Protein AF-A0AAP0N8V0-F1 (afdb_monomer_lite)

Structure (mmCIF, N/CA/C/O backbone):
data_AF-A0AAP0N8V0-F1
#
_entry.id   AF-A0AAP0N8V0-F1
#
loop_
_atom_site.group_PDB
_atom_site.id
_atom_site.type_symbol
_atom_site.label_atom_id
_atom_site.label_alt_id
_atom_site.label_comp_id
_atom_site.label_asym_id
_atom_site.label_entity_id
_atom_site.label_seq_id
_atom_site.pdbx_PDB_ins_code
_atom_site.Cartn_x
_atom_site.Cartn_y
_atom_site.Cartn_z
_atom_site.occupancy
_atom_site.B_iso_or_equiv
_atom_site.auth_seq_id
_atom_site.auth_comp_id
_atom_site.auth_asym_id
_atom_site.auth_atom_id
_atom_site.pdbx_PDB_model_num
ATOM 1 N N . MET A 1 1 ? 41.549 72.858 29.048 1.00 42.22 1 MET A N 1
ATOM 2 C CA . MET A 1 1 ? 41.236 72.461 30.439 1.00 42.22 1 MET A CA 1
ATOM 3 C C . MET A 1 1 ? 40.088 73.325 30.936 1.00 42.22 1 MET A C 1
ATOM 5 O O . MET A 1 1 ? 40.314 74.489 31.215 1.00 42.22 1 MET A O 1
ATOM 9 N N . GLN A 1 2 ? 38.872 72.787 31.022 1.00 44.78 2 GLN A N 1
ATOM 10 C CA . GLN A 1 2 ? 37.766 73.457 31.711 1.00 44.78 2 GLN A CA 1
ATOM 11 C C . GLN A 1 2 ? 36.895 72.374 32.350 1.00 44.78 2 GLN A C 1
ATOM 13 O O . GLN A 1 2 ? 36.105 71.704 31.693 1.00 44.78 2 GLN A O 1
ATOM 18 N N . ARG A 1 3 ? 37.163 72.117 33.636 1.00 47.84 3 ARG A N 1
ATOM 19 C CA . ARG A 1 3 ? 36.394 71.198 34.481 1.00 47.84 3 ARG A CA 1
ATOM 20 C C . ARG A 1 3 ? 35.079 71.882 34.827 1.00 47.84 3 ARG A C 1
ATOM 22 O O . ARG A 1 3 ? 35.071 72.792 35.650 1.00 47.84 3 ARG A O 1
ATOM 29 N N . VAL A 1 4 ? 33.986 71.418 34.239 1.00 41.69 4 VAL A N 1
ATOM 30 C CA . VAL A 1 4 ? 32.640 71.789 34.676 1.00 41.69 4 VAL A CA 1
ATOM 31 C C . VAL A 1 4 ? 32.176 70.704 35.643 1.00 41.69 4 VAL A C 1
ATOM 33 O O . VAL A 1 4 ? 31.869 69.583 35.246 1.00 41.69 4 VAL A O 1
ATOM 36 N N . ARG A 1 5 ? 32.235 71.017 36.941 1.00 51.59 5 ARG A N 1
ATOM 37 C CA . ARG A 1 5 ? 31.630 70.218 38.011 1.00 51.59 5 ARG A CA 1
ATOM 38 C C . ARG A 1 5 ? 30.146 70.569 38.051 1.00 51.59 5 ARG A C 1
ATOM 40 O O . ARG A 1 5 ? 29.823 71.734 38.257 1.00 51.59 5 ARG A O 1
ATOM 47 N N . ILE A 1 6 ? 29.270 69.588 37.861 1.00 45.66 6 ILE A N 1
ATOM 48 C CA . ILE A 1 6 ? 27.827 69.762 38.044 1.00 45.66 6 ILE A CA 1
ATOM 49 C C . ILE A 1 6 ? 27.428 69.025 39.323 1.00 45.66 6 ILE A C 1
ATOM 51 O O . ILE A 1 6 ? 27.775 67.863 39.525 1.00 45.66 6 ILE A O 1
ATOM 55 N N . SER A 1 7 ? 26.790 69.791 40.203 1.00 45.28 7 SER A N 1
ATOM 56 C CA . SER A 1 7 ? 26.416 69.478 41.579 1.00 45.28 7 SER A CA 1
ATOM 57 C C . SER A 1 7 ? 25.325 68.410 41.670 1.00 45.28 7 SER A C 1
ATOM 59 O O . SER A 1 7 ? 24.383 68.390 40.880 1.00 45.28 7 SER A O 1
ATOM 61 N N . SER A 1 8 ? 25.454 67.553 42.680 1.00 42.38 8 SER A N 1
ATOM 62 C CA . SER A 1 8 ? 24.500 66.535 43.106 1.00 42.38 8 SER A CA 1
ATOM 63 C C . SER A 1 8 ? 23.324 67.146 43.871 1.00 42.38 8 SER A C 1
ATOM 65 O O . SER A 1 8 ? 23.525 67.754 44.921 1.00 42.38 8 SER A O 1
ATOM 67 N N . HIS A 1 9 ? 22.099 66.869 43.430 1.00 46.97 9 HIS A N 1
ATOM 68 C CA . HIS A 1 9 ? 20.923 66.898 44.296 1.00 46.97 9 HIS A CA 1
ATOM 69 C C . HIS A 1 9 ? 20.198 65.560 44.158 1.00 46.97 9 HIS A C 1
ATOM 71 O O . HIS A 1 9 ? 19.543 65.287 43.156 1.00 46.97 9 HIS A O 1
ATOM 77 N N . GLN A 1 10 ? 20.390 64.700 45.157 1.00 52.47 10 GLN A N 1
ATOM 78 C CA . GLN A 1 10 ? 19.729 63.410 45.291 1.00 52.47 10 GLN A CA 1
ATOM 79 C C . GLN A 1 10 ? 18.503 63.600 46.187 1.00 52.47 10 GLN A C 1
ATOM 81 O O . GLN A 1 10 ? 18.636 63.928 47.364 1.00 52.47 10 GLN A O 1
ATOM 86 N N . THR A 1 11 ? 17.311 63.438 45.619 1.00 44.09 11 THR A N 1
ATOM 87 C CA . THR A 1 11 ? 16.049 63.387 46.363 1.00 44.09 11 THR A CA 1
ATOM 88 C C . THR A 1 11 ? 15.700 61.929 46.697 1.00 44.09 11 THR A C 1
ATOM 90 O O . THR A 1 11 ? 16.064 61.018 45.947 1.00 44.09 11 THR A O 1
ATOM 93 N N . PRO A 1 12 ? 15.046 61.667 47.843 1.00 46.56 12 PRO A N 1
ATOM 94 C CA . PRO A 1 12 ? 14.819 60.312 48.330 1.00 46.56 12 PRO A CA 1
ATOM 95 C C . PRO A 1 12 ? 13.713 59.631 47.517 1.00 46.56 12 PRO A C 1
ATOM 97 O O . PRO A 1 12 ? 12.536 59.958 47.651 1.00 46.56 12 PRO A O 1
ATOM 100 N N . VAL A 1 13 ? 14.078 58.662 46.676 1.00 46.19 13 VAL A N 1
ATOM 101 C CA . VAL A 1 13 ? 13.096 57.798 46.011 1.00 46.19 13 VAL A CA 1
ATOM 102 C C . VAL A 1 13 ? 12.787 56.636 46.950 1.00 46.19 13 VAL A C 1
ATOM 104 O O . VAL A 1 13 ? 13.635 55.787 47.225 1.00 46.19 13 VAL A O 1
ATOM 107 N N . HIS A 1 14 ? 11.569 56.647 47.486 1.00 48.88 14 HIS A N 1
ATOM 108 C CA . HIS A 1 14 ? 11.019 55.588 48.320 1.00 48.88 14 HIS A CA 1
ATOM 109 C C . HIS A 1 14 ? 11.141 54.228 47.618 1.00 48.88 14 HIS A C 1
ATOM 111 O O . HIS A 1 14 ? 10.720 54.070 46.471 1.00 48.88 14 HIS A O 1
ATOM 117 N N . LYS A 1 15 ? 11.700 53.237 48.325 1.00 56.84 15 LYS A N 1
ATOM 118 C CA . LYS A 1 15 ? 11.692 51.834 47.901 1.00 56.84 15 LYS A CA 1
ATOM 119 C C . LYS A 1 15 ? 10.247 51.348 47.813 1.00 56.84 15 LYS A C 1
ATOM 121 O O . LYS A 1 15 ? 9.614 51.111 48.839 1.00 56.84 15 LYS A O 1
ATOM 126 N N . LEU A 1 16 ? 9.742 51.197 46.594 1.00 45.72 16 LEU A N 1
ATOM 127 C CA . LEU A 1 16 ? 8.447 50.588 46.340 1.00 45.72 16 LEU A CA 1
ATOM 128 C C . LEU A 1 16 ? 8.643 49.103 46.034 1.00 45.72 16 LEU A C 1
ATOM 130 O O . LEU A 1 16 ? 9.012 48.741 44.924 1.00 45.72 16 LEU A O 1
ATOM 134 N N . GLY A 1 17 ? 8.398 48.291 47.061 1.00 47.38 17 GLY A N 1
ATOM 135 C CA . GLY A 1 17 ? 7.775 46.976 46.948 1.00 47.38 17 GLY A CA 1
ATOM 136 C C . GLY A 1 17 ? 8.534 45.912 46.167 1.00 47.38 17 GLY A C 1
ATOM 137 O O . GLY A 1 17 ? 8.460 45.840 44.943 1.00 47.38 17 GLY A O 1
ATOM 138 N N . ASP A 1 18 ? 9.131 44.985 46.911 1.00 54.28 18 ASP A N 1
ATOM 139 C CA . ASP A 1 18 ? 9.351 43.624 46.442 1.00 54.28 18 ASP A CA 1
ATOM 140 C C . ASP A 1 18 ? 8.034 43.057 45.886 1.00 54.28 18 ASP A C 1
ATOM 142 O O . ASP A 1 18 ? 7.067 42.805 46.605 1.00 54.28 18 ASP A O 1
ATOM 146 N N . SER A 1 19 ? 7.973 42.860 44.577 1.00 54.41 19 SER A N 1
ATOM 147 C CA . SER A 1 19 ? 6.971 42.002 43.957 1.00 54.41 19 SER A CA 1
ATOM 148 C C . SER A 1 19 ? 7.641 41.235 42.838 1.00 54.41 19 SER A C 1
ATOM 150 O O . SER A 1 19 ? 7.667 41.633 41.678 1.00 54.41 19 SER A O 1
ATOM 152 N N . GLN A 1 20 ? 8.205 40.100 43.249 1.00 56.53 20 GLN A N 1
ATOM 153 C CA . GLN A 1 20 ? 8.369 38.910 42.428 1.00 56.53 20 GLN A CA 1
ATOM 154 C C . GLN A 1 20 ? 7.051 38.618 41.695 1.00 56.53 20 GLN A C 1
ATOM 156 O O . GLN A 1 20 ? 6.211 37.859 42.170 1.00 56.53 20 GLN A O 1
ATOM 161 N N . MET A 1 21 ? 6.862 39.206 40.517 1.00 44.47 21 MET A N 1
ATOM 162 C CA . MET A 1 21 ? 5.879 38.728 39.552 1.00 44.47 21 MET A CA 1
ATOM 163 C C . MET A 1 21 ? 6.495 37.547 38.804 1.00 44.47 21 MET A C 1
ATOM 165 O O . MET A 1 21 ? 6.842 37.629 37.629 1.00 44.47 21 MET A O 1
ATOM 169 N N . THR A 1 22 ? 6.637 36.417 39.498 1.00 51.78 22 THR A N 1
ATOM 170 C CA . THR A 1 22 ? 6.832 35.119 38.845 1.00 51.78 22 THR A CA 1
ATOM 171 C C . THR A 1 22 ? 5.499 34.688 38.246 1.00 51.78 22 THR A C 1
ATOM 173 O O . THR A 1 22 ? 4.806 33.802 38.744 1.00 51.78 22 THR A O 1
ATOM 176 N N . LEU A 1 23 ? 5.132 35.322 37.133 1.00 50.81 23 LEU A N 1
ATOM 177 C CA . LEU A 1 23 ? 4.100 34.810 36.244 1.00 50.81 23 LEU A CA 1
ATOM 178 C C . LEU A 1 23 ? 4.699 33.618 35.505 1.00 50.81 23 LEU A C 1
ATOM 180 O O . LEU A 1 23 ? 5.105 33.720 34.355 1.00 50.81 23 LEU A O 1
ATOM 184 N N . SER A 1 24 ? 4.809 32.490 36.203 1.00 53.09 24 SER A N 1
ATOM 185 C CA . SER A 1 24 ? 4.968 31.201 35.547 1.00 53.09 24 SER A CA 1
ATOM 186 C C . SER A 1 24 ? 3.584 30.818 35.038 1.00 53.09 24 SER A C 1
ATOM 188 O O . SER A 1 24 ? 2.692 30.518 35.839 1.00 53.09 24 SER A O 1
ATOM 190 N N . PRO A 1 25 ? 3.334 30.856 33.722 1.00 45.34 25 PRO A N 1
ATOM 191 C CA . PRO A 1 25 ? 2.058 30.405 33.229 1.00 45.34 25 PRO A CA 1
ATOM 192 C C . PRO A 1 25 ? 2.046 28.882 33.382 1.00 45.34 25 PRO A C 1
ATOM 194 O O . PRO A 1 25 ? 2.822 28.166 32.749 1.00 45.34 25 PRO A O 1
ATOM 197 N N . LYS A 1 26 ? 1.163 28.358 34.232 1.00 57.47 26 LYS A N 1
ATOM 198 C CA . LYS A 1 26 ? 0.854 26.923 34.274 1.00 57.47 26 LYS A CA 1
ATOM 199 C C . LYS A 1 26 ? -0.059 26.563 33.103 1.00 57.47 26 LYS A C 1
ATOM 201 O O . LYS A 1 26 ? -1.153 26.045 33.305 1.00 57.47 26 LYS A O 1
ATOM 206 N N . PHE A 1 27 ? 0.378 26.805 31.870 1.00 52.19 27 PHE A N 1
ATOM 207 C CA . PHE A 1 27 ? -0.156 26.011 30.773 1.00 52.19 27 PHE A CA 1
ATOM 208 C C . PHE A 1 27 ? 0.511 24.641 30.866 1.00 52.19 27 PHE A C 1
ATOM 210 O O . PHE A 1 27 ? 1.701 24.476 30.604 1.00 52.19 27 PHE A O 1
ATOM 217 N N . ARG A 1 28 ? -0.257 23.641 31.314 1.00 56.31 28 ARG A N 1
ATOM 218 C CA . ARG A 1 28 ? 0.132 22.242 31.164 1.00 56.31 28 ARG A CA 1
ATOM 219 C C . ARG A 1 28 ? 0.225 21.948 29.676 1.00 56.31 28 ARG A C 1
ATOM 221 O O . ARG A 1 28 ? -0.763 21.656 29.011 1.00 56.31 28 ARG A O 1
ATOM 228 N N . LEU A 1 29 ? 1.448 22.024 29.182 1.00 46.22 29 LEU A N 1
ATOM 229 C CA . LEU A 1 29 ? 1.866 21.625 27.856 1.00 46.22 29 LEU A CA 1
ATOM 230 C C . LEU A 1 29 ? 1.880 20.087 27.766 1.00 46.22 29 LEU A C 1
ATOM 232 O O . LEU A 1 29 ? 2.910 19.476 27.520 1.00 46.22 29 LEU A O 1
ATOM 236 N N . ALA A 1 30 ? 0.735 19.439 27.991 1.00 45.69 30 ALA A N 1
ATOM 237 C CA . ALA A 1 30 ? 0.581 18.008 27.712 1.00 45.69 30 ALA A CA 1
ATOM 238 C C . ALA A 1 30 ? 0.498 17.729 26.196 1.00 45.69 30 ALA A C 1
ATOM 240 O O . ALA A 1 30 ? 0.581 16.585 25.766 1.00 45.69 30 ALA A O 1
ATOM 241 N N . VAL A 1 31 ? 0.364 18.777 25.375 1.00 45.56 31 VAL A N 1
ATOM 242 C CA . VAL A 1 31 ? 0.196 18.672 23.919 1.00 45.56 31 VAL A CA 1
ATOM 243 C C . VAL A 1 31 ? 1.537 18.595 23.168 1.00 45.56 31 VAL A C 1
ATOM 245 O O . VAL A 1 31 ? 1.569 18.083 22.057 1.00 45.56 31 VAL A O 1
ATOM 248 N N . MET A 1 32 ? 2.666 19.000 23.768 1.00 42.94 32 MET A N 1
ATOM 249 C CA . MET A 1 32 ? 3.988 18.959 23.100 1.00 42.94 32 MET A CA 1
ATOM 250 C C . MET A 1 32 ? 4.865 17.757 23.486 1.00 42.94 32 MET A C 1
ATOM 252 O O . MET A 1 32 ? 6.015 17.691 23.065 1.00 42.94 32 MET A O 1
ATOM 256 N N . GLN A 1 33 ? 4.345 16.786 24.246 1.00 40.47 33 GLN A N 1
ATOM 257 C CA . GLN A 1 33 ? 5.012 15.482 24.405 1.00 40.47 33 GLN A CA 1
ATOM 258 C C . GLN A 1 33 ? 4.539 14.432 23.386 1.00 40.47 33 GLN A C 1
ATOM 260 O O . GLN A 1 33 ? 5.193 13.406 23.233 1.00 40.47 33 GLN A O 1
ATOM 265 N N . LEU A 1 34 ? 3.452 14.692 22.649 1.00 41.44 34 LEU A N 1
ATOM 266 C CA . LEU A 1 34 ? 2.942 13.777 21.618 1.00 41.44 34 LEU A CA 1
ATOM 267 C C . LEU A 1 34 ? 3.847 13.695 20.382 1.00 41.44 34 LEU A C 1
ATOM 269 O O . LEU A 1 34 ? 3.851 12.682 19.700 1.00 41.44 34 LEU A O 1
ATOM 273 N N . SER A 1 35 ? 4.656 14.720 20.122 1.00 45.06 35 SER A N 1
ATOM 274 C CA . SER A 1 35 ? 5.579 14.770 18.983 1.00 45.06 35 SER A CA 1
ATOM 275 C C . SER A 1 35 ? 6.869 13.960 19.174 1.00 45.06 35 SER A C 1
ATOM 277 O O . SER A 1 35 ? 7.650 13.844 18.236 1.00 45.06 35 SER A O 1
ATOM 279 N N . LEU A 1 36 ? 7.115 13.420 20.374 1.00 48.12 36 LEU A N 1
ATOM 280 C CA . LEU A 1 36 ? 8.296 12.602 20.698 1.00 48.12 36 LEU A CA 1
ATOM 281 C C . LEU A 1 36 ? 7.935 11.121 20.852 1.00 48.12 36 LEU A C 1
ATOM 283 O O . LEU A 1 36 ? 8.810 10.286 21.081 1.00 48.12 36 LEU A O 1
ATOM 287 N N . LEU A 1 37 ? 6.646 10.794 20.773 1.00 46.28 37 LEU A N 1
ATOM 288 C CA . LEU A 1 37 ? 6.198 9.420 20.811 1.00 46.28 37 LEU A CA 1
ATOM 289 C C . LEU A 1 37 ? 6.546 8.774 19.479 1.00 46.28 37 LEU A C 1
ATOM 291 O O . LEU A 1 37 ? 6.220 9.298 18.415 1.00 46.28 37 LEU A O 1
ATOM 295 N N . ASP A 1 38 ? 7.210 7.623 19.565 1.00 57.69 38 ASP A N 1
ATOM 296 C CA . ASP A 1 38 ? 7.284 6.669 18.471 1.00 57.69 38 ASP A CA 1
ATOM 297 C C . ASP A 1 38 ? 5.894 6.622 17.812 1.00 57.69 38 ASP A C 1
ATOM 299 O O . ASP A 1 38 ? 4.916 6.353 18.518 1.00 57.69 38 ASP A O 1
ATOM 303 N N . PRO A 1 39 ? 5.761 6.863 16.493 1.00 57.81 39 PRO A N 1
ATOM 304 C CA . PRO A 1 39 ? 4.461 6.800 15.836 1.00 57.81 39 PRO A CA 1
ATOM 305 C C . PRO A 1 39 ? 3.769 5.436 16.051 1.00 57.81 39 PRO A C 1
ATOM 307 O O . PRO A 1 39 ? 2.620 5.232 15.668 1.00 57.81 39 PRO A O 1
ATOM 310 N N . SER A 1 40 ? 4.479 4.422 16.579 1.00 57.94 40 SER A N 1
ATOM 311 C CA . SER A 1 40 ? 3.955 3.103 16.951 1.00 57.94 40 SER A CA 1
ATOM 312 C C . SER A 1 40 ? 2.997 3.238 18.126 1.00 57.94 40 SER A C 1
ATOM 314 O O . SER A 1 40 ? 1.946 2.610 18.141 1.00 57.94 40 SER A O 1
ATOM 316 N N . LEU A 1 41 ? 3.301 4.151 19.050 1.00 52.78 41 LEU A N 1
ATOM 317 C CA . LEU A 1 41 ? 2.485 4.445 20.214 1.00 52.78 41 LEU A CA 1
ATOM 318 C C . LEU A 1 41 ? 1.216 5.218 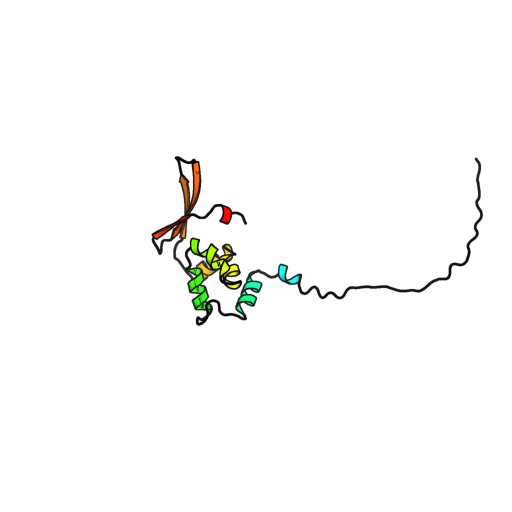19.844 1.00 52.78 41 LEU A C 1
ATOM 320 O O . LEU A 1 41 ? 0.161 4.936 20.395 1.00 52.78 41 LEU A O 1
ATOM 324 N N . GLU A 1 42 ? 1.279 6.141 18.879 1.00 56.66 42 GLU A N 1
ATOM 325 C CA . GLU A 1 42 ? 0.086 6.818 18.345 1.00 56.66 42 GLU A CA 1
ATOM 326 C C . GLU A 1 42 ? -0.851 5.825 17.645 1.00 56.66 42 GLU A C 1
ATOM 328 O O . GLU A 1 42 ? -2.070 5.900 17.804 1.00 56.66 42 GLU A O 1
ATOM 333 N N . LEU A 1 43 ? -0.289 4.837 16.941 1.00 61.12 43 LEU A N 1
ATOM 334 C CA . LEU A 1 43 ? -1.066 3.750 16.363 1.00 61.12 43 LEU A CA 1
ATOM 335 C C . LEU A 1 43 ? -1.653 2.851 17.453 1.00 61.12 43 LEU A C 1
ATOM 337 O O . LEU A 1 43 ? -2.860 2.680 17.452 1.00 61.12 43 LEU A O 1
ATOM 341 N N . GLU A 1 44 ? -0.864 2.344 18.403 1.00 60.62 44 GLU A N 1
ATOM 342 C CA . GLU A 1 44 ? -1.342 1.548 19.549 1.00 60.62 44 GLU A CA 1
ATOM 343 C C . GLU A 1 44 ? -2.460 2.261 20.324 1.00 60.62 44 GLU A C 1
ATOM 345 O O . GLU A 1 44 ? -3.491 1.662 20.620 1.00 60.62 44 GLU A O 1
ATOM 350 N N . LEU A 1 45 ? -2.314 3.562 20.585 1.00 54.28 45 LEU A N 1
ATOM 351 C CA . LEU A 1 45 ? -3.349 4.388 21.212 1.00 54.28 45 LEU A CA 1
ATOM 352 C C . LEU A 1 45 ? -4.576 4.558 20.308 1.00 54.28 45 LEU A C 1
ATOM 354 O O . LEU A 1 45 ? -5.707 4.523 20.789 1.00 54.28 45 LEU A O 1
ATOM 358 N N . SER A 1 46 ? -4.380 4.681 18.995 1.00 57.09 46 SER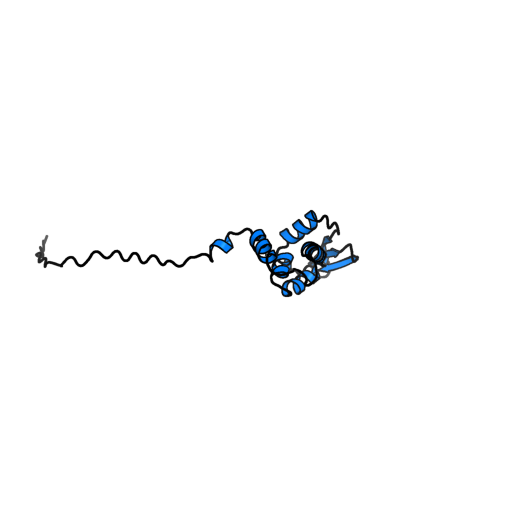 A N 1
ATOM 359 C CA . SER A 1 46 ? -5.469 4.695 18.017 1.00 57.09 46 SER A CA 1
ATOM 360 C C . SER A 1 46 ? -6.132 3.317 17.861 1.00 57.09 46 SER A C 1
ATOM 362 O O . SER A 1 46 ? -7.305 3.249 17.503 1.00 57.09 46 SER A O 1
ATOM 364 N N . LEU A 1 47 ? -5.438 2.213 18.174 1.00 59.06 47 LEU A N 1
ATOM 365 C CA . LEU A 1 47 ? -5.988 0.855 18.194 1.00 59.06 47 LEU A CA 1
ATOM 366 C C . LEU A 1 47 ? -6.815 0.552 19.457 1.00 59.06 47 LEU A C 1
ATOM 368 O O . LEU A 1 47 ? -7.503 -0.460 19.500 1.00 59.06 47 LEU A O 1
ATOM 372 N N . ARG A 1 48 ? -6.781 1.412 20.482 1.00 63.72 48 ARG A N 1
ATOM 373 C CA . ARG A 1 48 ? -7.355 1.123 21.809 1.00 63.72 48 ARG A CA 1
ATOM 374 C C . ARG A 1 48 ? -8.851 1.420 21.972 1.00 63.72 48 ARG A C 1
ATOM 376 O O . ARG A 1 48 ? -9.354 1.201 23.070 1.00 63.72 48 ARG A O 1
ATOM 383 N N . GLY A 1 49 ? -9.563 1.903 20.946 1.00 66.31 49 GLY A N 1
ATOM 384 C CA . GLY A 1 49 ? -10.941 2.398 21.128 1.00 66.31 49 GLY A CA 1
ATOM 385 C C . GLY A 1 49 ? -11.974 2.058 20.050 1.00 66.31 49 GLY A C 1
ATOM 386 O O . GLY A 1 49 ? -13.116 1.770 20.391 1.00 66.31 49 GLY A O 1
ATOM 387 N N . GLU A 1 50 ? -11.605 2.063 18.769 1.00 76.06 50 GLU A N 1
ATOM 388 C CA . GLU A 1 50 ? -12.524 1.756 17.658 1.00 76.06 50 GLU A CA 1
ATOM 389 C C . GLU A 1 50 ? -12.033 0.521 16.903 1.00 76.06 50 GLU A C 1
ATOM 391 O O . GLU A 1 50 ? -10.822 0.368 16.802 1.00 76.06 50 GLU A O 1
ATOM 396 N N . PRO A 1 51 ? -12.908 -0.343 16.357 1.00 82.69 51 PRO A N 1
ATOM 397 C CA . PRO A 1 51 ? -12.508 -1.490 15.533 1.00 82.69 51 PRO A CA 1
ATOM 398 C C . PRO A 1 51 ? -11.990 -1.054 14.150 1.00 82.69 51 PRO A C 1
ATOM 400 O O . PRO A 1 51 ? -12.396 -0.016 13.626 1.00 82.69 51 PRO A O 1
ATOM 403 N N . LEU A 1 52 ? -11.054 -1.811 13.555 1.00 87.31 52 LEU A N 1
ATOM 404 C CA . LEU A 1 52 ? -10.431 -1.452 12.258 1.00 87.31 52 LEU A CA 1
ATOM 405 C C . LEU A 1 52 ? -11.454 -1.588 11.137 1.00 87.31 52 LEU A C 1
ATOM 407 O O . LEU A 1 52 ? -11.511 -0.766 10.223 1.00 87.31 52 LEU A O 1
ATOM 411 N N . ILE A 1 53 ? -12.247 -2.649 11.236 1.00 89.69 53 ILE A N 1
ATOM 412 C CA . ILE A 1 53 ? -13.382 -2.962 10.386 1.00 89.69 53 ILE A CA 1
ATOM 413 C C . ILE A 1 53 ? -14.526 -3.325 11.342 1.00 89.69 53 ILE A C 1
ATOM 415 O O . ILE A 1 53 ? -14.362 -4.243 12.148 1.00 89.69 53 ILE A O 1
ATOM 419 N N . PRO A 1 54 ? -15.668 -2.617 11.304 1.00 89.00 54 PRO A N 1
ATOM 420 C CA . PRO A 1 54 ? -16.813 -2.947 12.145 1.00 89.00 54 PRO A CA 1
ATOM 421 C C . PRO A 1 54 ? -17.238 -4.409 11.965 1.00 89.00 54 PRO A C 1
ATOM 423 O O . PRO A 1 54 ? -17.366 -4.887 10.841 1.00 89.00 54 PRO A O 1
ATOM 426 N N . GLY A 1 55 ? -17.460 -5.115 13.074 1.00 89.62 55 GLY A N 1
ATOM 427 C CA . GLY A 1 55 ? -17.863 -6.526 13.056 1.00 89.62 55 GLY A CA 1
ATOM 428 C C . GLY A 1 55 ? -16.725 -7.530 12.841 1.00 89.62 55 GLY A C 1
ATOM 429 O O . GLY A 1 55 ? -17.005 -8.721 12.726 1.00 89.62 55 GLY A O 1
ATOM 430 N N . LEU A 1 56 ? -15.464 -7.085 12.816 1.00 89.75 56 LEU A N 1
ATOM 431 C CA . LEU A 1 56 ? -14.300 -7.952 12.650 1.00 89.75 56 LEU A CA 1
ATOM 432 C C . LEU A 1 56 ? -13.281 -7.758 13.789 1.00 89.75 56 LEU A C 1
ATOM 434 O O . LEU A 1 56 ? -13.060 -6.620 14.211 1.00 89.75 56 LEU A O 1
ATOM 438 N N . PRO A 1 57 ? -12.627 -8.833 14.270 1.00 89.81 57 PRO A N 1
ATOM 439 C CA . 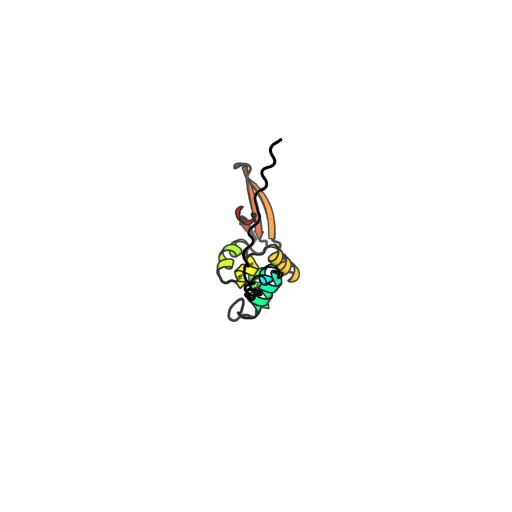PRO A 1 57 ? -11.474 -8.716 15.156 1.00 89.81 57 PRO A CA 1
ATOM 440 C C . PRO A 1 57 ? -10.335 -7.918 14.508 1.00 89.81 57 PRO A C 1
ATOM 442 O O . PRO A 1 57 ? -10.086 -8.023 13.304 1.00 89.81 57 PRO A O 1
ATOM 445 N N . ASP A 1 58 ? -9.633 -7.117 15.308 1.00 86.44 58 ASP A N 1
ATOM 446 C CA . ASP A 1 58 ? -8.618 -6.178 14.814 1.00 86.44 58 ASP A CA 1
ATOM 447 C C . ASP A 1 58 ? -7.418 -6.865 14.145 1.00 86.44 58 ASP A C 1
ATOM 449 O O . ASP A 1 58 ? -6.854 -6.334 13.191 1.00 86.44 58 ASP A O 1
ATOM 453 N N . ASP A 1 59 ? -7.038 -8.055 14.599 1.00 87.50 59 ASP A N 1
ATOM 454 C CA . ASP A 1 59 ? -5.984 -8.877 14.001 1.00 87.50 59 ASP A CA 1
ATOM 455 C C . ASP A 1 59 ? -6.363 -9.356 12.592 1.00 87.50 59 ASP A C 1
ATOM 457 O O . ASP A 1 59 ? -5.555 -9.274 11.659 1.00 87.50 59 ASP A O 1
ATOM 461 N N . VAL A 1 60 ? -7.613 -9.787 12.410 1.00 89.81 60 VAL A N 1
ATOM 462 C CA . VAL A 1 60 ? -8.134 -10.202 11.102 1.00 89.81 60 VAL A CA 1
ATOM 463 C C . VAL A 1 60 ? -8.284 -8.988 10.187 1.00 89.81 60 VAL A C 1
ATOM 465 O O . VAL A 1 60 ? -7.846 -9.025 9.036 1.00 89.81 60 VAL A O 1
ATOM 468 N N . ALA A 1 61 ? -8.816 -7.881 10.708 1.00 91.00 61 ALA A N 1
ATOM 469 C CA . ALA A 1 61 ? -8.950 -6.633 9.966 1.00 91.00 61 ALA A CA 1
ATOM 470 C C . ALA A 1 61 ? -7.593 -6.094 9.496 1.00 91.00 61 ALA A C 1
ATOM 472 O O . ALA A 1 61 ? -7.438 -5.693 8.341 1.00 91.00 61 ALA A O 1
ATOM 473 N N . LEU A 1 62 ? -6.583 -6.146 10.363 1.00 88.88 62 LEU A N 1
ATOM 474 C CA . LEU A 1 62 ? -5.214 -5.798 10.016 1.00 88.88 62 LEU A CA 1
ATOM 475 C C . LEU A 1 62 ? -4.673 -6.695 8.898 1.00 88.88 62 LEU A C 1
ATOM 477 O O . LEU A 1 62 ? -4.046 -6.192 7.964 1.00 88.88 62 LEU A O 1
ATOM 481 N N . ASN A 1 63 ? -4.924 -8.005 8.968 1.00 88.19 63 ASN A N 1
ATOM 482 C CA . ASN A 1 63 ? -4.508 -8.936 7.921 1.00 88.19 63 ASN A CA 1
ATOM 483 C C . ASN A 1 63 ? -5.131 -8.573 6.564 1.00 88.19 63 ASN A C 1
ATOM 485 O O . ASN A 1 63 ? -4.424 -8.567 5.557 1.00 88.19 63 ASN A O 1
ATOM 489 N N . CYS A 1 64 ? -6.418 -8.210 6.543 1.00 89.50 64 CYS A N 1
ATOM 490 C CA . CYS A 1 64 ? -7.100 -7.738 5.337 1.00 89.50 64 CYS A CA 1
ATOM 491 C C . CYS A 1 64 ? -6.440 -6.474 4.768 1.00 89.50 64 CYS A C 1
ATOM 493 O O . CYS A 1 64 ? -6.126 -6.422 3.580 1.00 89.50 64 CYS A O 1
ATOM 495 N N . LEU A 1 65 ? -6.173 -5.476 5.615 1.00 90.06 65 LEU A N 1
ATOM 496 C CA . LEU A 1 65 ? -5.585 -4.204 5.183 1.00 90.06 65 LEU A CA 1
ATOM 497 C C . LEU A 1 65 ? -4.158 -4.351 4.646 1.00 90.06 65 LEU A C 1
ATOM 499 O O . LEU A 1 65 ? -3.792 -3.687 3.679 1.00 90.06 65 LEU A O 1
ATOM 503 N N . LEU A 1 66 ? -3.356 -5.246 5.224 1.00 88.75 66 LEU A N 1
ATOM 504 C CA . LEU A 1 66 ? -1.984 -5.500 4.769 1.00 88.75 66 LEU A CA 1
ATOM 505 C C . LEU A 1 66 ? -1.904 -6.254 3.434 1.00 88.75 66 LEU A C 1
ATOM 507 O O . LEU A 1 66 ? -0.833 -6.303 2.821 1.00 88.75 66 LEU A O 1
ATOM 511 N N . ARG A 1 67 ? -3.019 -6.832 2.975 1.00 86.38 67 ARG A N 1
ATOM 512 C CA . ARG A 1 67 ? -3.149 -7.473 1.659 1.00 86.38 67 ARG A CA 1
ATOM 513 C C . ARG A 1 67 ? -3.721 -6.552 0.585 1.00 86.38 67 ARG A C 1
ATOM 515 O O . ARG A 1 67 ? -3.816 -6.978 -0.560 1.00 86.38 67 ARG A O 1
ATOM 522 N N . LEU A 1 68 ? -4.092 -5.316 0.923 1.00 84.81 68 LEU A N 1
ATOM 523 C CA . LEU A 1 68 ? -4.616 -4.378 -0.066 1.00 84.81 68 LEU A CA 1
ATOM 524 C C . LEU A 1 68 ? -3.585 -4.107 -1.176 1.00 84.81 68 LEU A C 1
ATOM 526 O O . LEU A 1 68 ? -2.424 -3.815 -0.850 1.00 84.81 68 LEU A O 1
ATOM 530 N N . PRO A 1 69 ? -4.007 -4.122 -2.458 1.00 79.06 69 PRO A N 1
ATOM 531 C CA . PRO A 1 69 ? -3.179 -3.678 -3.575 1.00 79.06 69 PRO A CA 1
ATOM 532 C C . PRO A 1 69 ? -2.668 -2.253 -3.361 1.00 79.06 69 PRO A C 1
ATOM 534 O O . PRO A 1 69 ? -3.373 -1.414 -2.789 1.00 79.06 69 PRO A O 1
ATOM 537 N N . VAL A 1 70 ? -1.459 -1.960 -3.847 1.00 78.12 70 VAL A N 1
ATOM 538 C CA . VAL A 1 70 ? -0.798 -0.660 -3.633 1.00 78.12 70 VAL A CA 1
ATOM 539 C C . VAL A 1 70 ? -1.639 0.506 -4.158 1.00 78.12 70 VAL A C 1
ATOM 541 O O . VAL A 1 70 ? -1.692 1.543 -3.493 1.00 78.12 70 VAL A O 1
ATOM 544 N N . GLU A 1 71 ? -2.347 0.377 -5.289 1.00 79.31 71 GLU A N 1
ATOM 545 C CA . GLU A 1 71 ? -3.170 1.503 -5.776 1.00 79.31 71 GLU A CA 1
ATOM 546 C C . GLU A 1 71 ? -4.353 1.809 -4.863 1.00 79.31 71 GLU A C 1
ATOM 548 O O . GLU A 1 71 ? -4.798 2.955 -4.798 1.00 79.31 71 GLU A O 1
ATOM 553 N N . SER A 1 72 ? -4.842 0.810 -4.126 1.00 85.50 72 SER A N 1
ATOM 554 C CA . SER A 1 72 ? -5.946 0.998 -3.184 1.00 85.50 72 SER A CA 1
ATOM 555 C C . SER A 1 72 ? -5.503 1.758 -1.934 1.00 85.50 72 SER A C 1
ATOM 557 O O . SER A 1 72 ? -6.342 2.303 -1.225 1.00 85.50 72 SER A O 1
ATOM 559 N N . HIS A 1 73 ? -4.198 1.878 -1.660 1.00 87.12 73 HIS A N 1
ATOM 560 C CA . HIS A 1 73 ? -3.714 2.545 -0.446 1.00 87.12 73 HIS A CA 1
ATOM 561 C C . HIS A 1 73 ? -4.136 4.012 -0.403 1.00 87.12 73 HIS A C 1
ATOM 563 O O . HIS A 1 73 ? -4.606 4.489 0.628 1.00 87.12 73 HIS A O 1
ATOM 569 N N . ALA A 1 74 ? -4.010 4.726 -1.523 1.00 88.19 74 ALA A N 1
ATOM 570 C CA . ALA A 1 74 ? -4.357 6.140 -1.598 1.00 88.19 74 ALA A CA 1
ATOM 571 C C . ALA A 1 74 ? -5.829 6.422 -1.221 1.00 88.19 74 ALA A C 1
ATOM 573 O O . ALA A 1 74 ? -6.027 7.216 -0.298 1.00 88.19 74 ALA A O 1
ATOM 574 N N . PRO A 1 75 ? -6.842 5.781 -1.841 1.00 91.06 75 PRO A N 1
ATOM 575 C CA . PRO A 1 75 ? -8.237 5.961 -1.441 1.00 91.06 75 PRO A CA 1
ATOM 576 C C . PRO A 1 75 ? -8.543 5.371 -0.055 1.00 91.06 75 PRO A C 1
ATOM 578 O O . PRO A 1 75 ? -9.288 5.979 0.712 1.00 91.06 75 PRO A O 1
ATOM 581 N N . CYS A 1 76 ? -7.935 4.244 0.330 1.00 90.94 76 CYS A N 1
ATOM 582 C CA . CYS A 1 76 ? -8.176 3.623 1.637 1.00 90.94 76 CYS A CA 1
ATOM 583 C C . CYS A 1 76 ? -7.698 4.485 2.820 1.00 90.94 76 CYS A C 1
ATOM 585 O O . CYS A 1 76 ? -8.286 4.425 3.900 1.00 90.94 76 CYS A O 1
ATOM 587 N N . ARG A 1 77 ? -6.697 5.355 2.630 1.00 90.75 77 ARG A N 1
ATOM 588 C CA . ARG A 1 77 ? -6.271 6.329 3.655 1.00 90.75 77 ARG A CA 1
ATOM 589 C C . ARG A 1 77 ? -7.352 7.347 4.036 1.00 90.75 77 ARG A C 1
ATOM 591 O O . ARG A 1 77 ? -7.190 8.010 5.055 1.00 90.75 77 ARG A O 1
ATOM 598 N N . ALA A 1 78 ? -8.414 7.496 3.245 1.00 90.62 78 ALA A N 1
ATOM 599 C CA . ALA A 1 78 ? -9.511 8.419 3.535 1.00 90.62 78 ALA A CA 1
ATOM 600 C C . ALA A 1 78 ? -10.631 7.800 4.395 1.00 90.62 78 ALA A C 1
ATOM 602 O O . ALA A 1 78 ? -11.507 8.529 4.847 1.00 90.62 78 ALA A O 1
ATOM 603 N N . VAL A 1 79 ? -10.613 6.481 4.633 1.00 91.25 79 VAL A N 1
ATOM 604 C CA . VAL A 1 79 ? -11.701 5.770 5.332 1.00 91.25 79 VAL A CA 1
ATOM 605 C C . VAL A 1 79 ? -11.792 6.180 6.801 1.00 91.25 79 VAL A C 1
ATOM 607 O O . VAL A 1 79 ? -12.857 6.555 7.282 1.00 91.25 79 VAL A O 1
ATOM 610 N N . CYS A 1 80 ? -10.675 6.125 7.527 1.00 88.06 80 CYS A N 1
ATOM 611 C CA . CYS A 1 80 ? -10.590 6.601 8.905 1.00 88.06 80 CYS A CA 1
ATOM 612 C C . CYS A 1 80 ? -9.135 6.908 9.286 1.00 88.06 80 CYS A C 1
ATOM 614 O O . CYS A 1 80 ? -8.193 6.512 8.591 1.00 88.06 80 CYS A O 1
ATOM 616 N N . LYS A 1 81 ? -8.933 7.574 10.431 1.00 85.56 81 LYS A N 1
ATOM 617 C CA . LYS A 1 81 ? -7.593 7.932 10.934 1.00 85.56 81 LYS A CA 1
ATOM 618 C C . LYS A 1 81 ? -6.682 6.711 11.102 1.00 85.56 81 LYS A C 1
ATOM 620 O O . LYS A 1 81 ? -5.496 6.787 10.800 1.00 85.56 81 LYS A O 1
ATOM 625 N N . ARG A 1 82 ? -7.232 5.564 11.515 1.00 86.06 82 ARG A N 1
ATOM 626 C CA . ARG A 1 82 ? -6.462 4.321 11.700 1.00 86.06 82 ARG A CA 1
ATOM 627 C C . ARG A 1 82 ? -5.940 3.764 10.382 1.00 86.06 82 ARG A C 1
ATOM 629 O O . ARG A 1 82 ? -4.771 3.397 10.297 1.00 86.06 82 ARG A O 1
ATOM 636 N N . TRP A 1 83 ? -6.778 3.746 9.346 1.00 90.19 83 TRP A N 1
ATOM 637 C CA . TRP A 1 83 ? -6.365 3.316 8.007 1.00 90.19 83 TRP A CA 1
ATOM 638 C C . TRP A 1 83 ? -5.349 4.290 7.417 1.00 90.19 83 TRP A C 1
ATOM 640 O O . TRP A 1 83 ? -4.369 3.860 6.811 1.00 90.19 83 TRP A O 1
ATOM 650 N N . HIS A 1 84 ? -5.539 5.590 7.656 1.00 88.81 84 HIS A N 1
ATOM 651 C CA . HIS A 1 84 ? -4.573 6.613 7.279 1.00 88.81 84 HIS A CA 1
ATOM 652 C C . HIS A 1 84 ? -3.192 6.352 7.887 1.00 88.81 84 HIS A C 1
ATOM 654 O O . HIS A 1 84 ? -2.207 6.320 7.157 1.00 88.81 84 HIS A O 1
ATOM 660 N N . LEU A 1 85 ? -3.115 6.122 9.200 1.00 86.19 85 LEU A N 1
ATOM 661 C CA . LEU A 1 85 ? -1.855 5.856 9.901 1.00 86.19 85 LEU A CA 1
ATOM 662 C C . LEU A 1 85 ? -1.203 4.545 9.435 1.00 86.19 85 LEU A C 1
ATOM 664 O O . LEU A 1 85 ? 0.006 4.505 9.205 1.00 86.19 85 LEU A O 1
ATOM 668 N N . LEU A 1 86 ? -2.001 3.486 9.251 1.00 86.38 86 LEU A N 1
ATOM 669 C CA . LEU A 1 86 ? -1.513 2.177 8.811 1.00 86.38 86 LEU A CA 1
ATOM 670 C C . LEU A 1 86 ? -0.936 2.211 7.388 1.00 86.38 86 LEU A C 1
ATOM 672 O O . LEU A 1 86 ? 0.132 1.654 7.149 1.00 86.38 8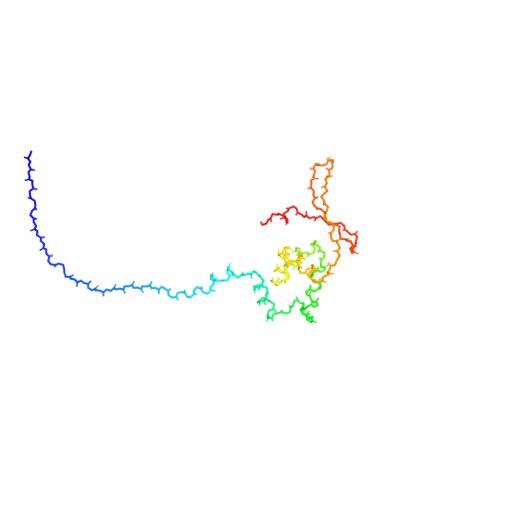6 LEU A O 1
ATOM 676 N N . LEU A 1 87 ? -1.650 2.837 6.451 1.00 87.62 87 LEU A N 1
ATOM 677 C CA . LEU A 1 87 ? -1.294 2.872 5.026 1.00 87.62 87 LEU A CA 1
ATOM 678 C C . LEU A 1 87 ? -0.430 4.093 4.663 1.00 87.62 87 LEU A C 1
ATOM 680 O O . LEU A 1 87 ? 0.117 4.175 3.564 1.00 87.62 87 LEU A O 1
ATOM 684 N N . GLY A 1 88 ? -0.326 5.075 5.558 1.00 84.25 88 GLY A N 1
ATOM 685 C CA . GLY A 1 88 ? 0.456 6.296 5.371 1.00 84.25 88 GLY A CA 1
ATOM 686 C C . GLY A 1 88 ? 1.953 6.083 5.564 1.00 84.25 88 GLY A C 1
ATOM 687 O O . GLY A 1 88 ? 2.748 6.665 4.828 1.00 84.25 88 GLY A O 1
ATOM 688 N N . ASN A 1 89 ? 2.345 5.216 6.502 1.00 84.06 89 ASN A N 1
ATOM 689 C CA . ASN A 1 89 ? 3.748 4.904 6.757 1.00 84.06 89 ASN A CA 1
ATOM 690 C C . ASN A 1 89 ? 4.171 3.614 6.036 1.00 84.06 89 ASN A C 1
ATOM 692 O O . ASN A 1 89 ? 3.908 2.500 6.494 1.00 84.06 89 ASN A O 1
ATOM 696 N N . LYS A 1 90 ? 4.873 3.781 4.911 1.00 80.19 90 LYS A N 1
ATOM 697 C CA . LYS A 1 90 ? 5.332 2.674 4.060 1.00 80.19 90 LYS A CA 1
ATOM 698 C C . LYS A 1 90 ? 6.263 1.707 4.783 1.00 80.19 90 LYS A C 1
ATOM 700 O O . LYS A 1 90 ? 6.073 0.502 4.670 1.00 80.19 90 LYS A O 1
ATOM 705 N N . GLU A 1 91 ? 7.250 2.214 5.520 1.00 81.56 91 GLU A N 1
ATOM 706 C CA . GLU A 1 91 ? 8.226 1.378 6.231 1.00 81.56 91 GLU A CA 1
ATOM 707 C C . GLU A 1 91 ? 7.513 0.403 7.169 1.00 81.56 91 GLU A C 1
ATOM 709 O O . GLU A 1 91 ? 7.719 -0.807 7.110 1.00 81.56 91 GLU A O 1
ATOM 714 N N . ARG A 1 92 ? 6.584 0.921 7.970 1.00 81.38 92 ARG A N 1
ATOM 715 C CA . ARG A 1 92 ? 5.818 0.117 8.925 1.00 81.38 92 ARG A CA 1
ATOM 716 C C . ARG A 1 92 ? 4.875 -0.856 8.258 1.00 81.38 92 ARG A C 1
ATOM 718 O O . ARG A 1 92 ? 4.748 -1.986 8.724 1.00 81.38 92 ARG A O 1
ATOM 725 N N . PHE A 1 93 ? 4.222 -0.425 7.183 1.00 85.56 93 PHE A N 1
ATOM 726 C CA . PHE A 1 93 ? 3.370 -1.294 6.386 1.00 85.56 93 PHE A CA 1
ATOM 727 C C . PHE A 1 93 ? 4.158 -2.520 5.900 1.00 85.56 93 PHE A C 1
ATOM 729 O O . PHE A 1 93 ? 3.738 -3.657 6.123 1.00 85.56 93 PHE A O 1
ATOM 736 N N . PHE A 1 94 ? 5.342 -2.305 5.315 1.00 82.38 94 PHE A N 1
ATOM 737 C CA . PHE A 1 94 ? 6.196 -3.392 4.834 1.00 82.38 94 PHE A CA 1
ATOM 738 C C . PHE A 1 94 ? 6.773 -4.245 5.968 1.00 82.38 94 PHE A C 1
ATOM 740 O O . PHE A 1 94 ? 6.819 -5.470 5.836 1.00 82.38 94 PHE A O 1
ATOM 747 N N . THR A 1 95 ? 7.146 -3.637 7.096 1.00 84.69 95 THR A N 1
ATOM 748 C CA . THR A 1 95 ? 7.609 -4.365 8.288 1.00 84.69 95 THR A CA 1
ATOM 749 C C . THR A 1 95 ? 6.522 -5.287 8.835 1.00 84.69 95 THR A C 1
ATOM 751 O O . THR A 1 95 ? 6.765 -6.486 8.973 1.00 84.69 95 THR A O 1
ATOM 754 N N . ARG A 1 96 ? 5.289 -4.799 9.026 1.00 84.69 96 ARG A N 1
ATOM 755 C CA . ARG A 1 96 ? 4.163 -5.641 9.474 1.00 84.69 96 ARG A CA 1
ATOM 756 C C . ARG A 1 96 ? 3.827 -6.751 8.487 1.00 84.69 96 ARG A C 1
ATOM 758 O O . ARG A 1 96 ? 3.544 -7.880 8.887 1.00 84.69 96 ARG A O 1
ATOM 765 N N . ARG A 1 97 ? 3.884 -6.457 7.188 1.00 86.25 97 ARG A N 1
ATOM 766 C CA . ARG A 1 97 ? 3.673 -7.458 6.137 1.00 86.25 97 ARG A CA 1
ATOM 767 C C . ARG A 1 97 ? 4.728 -8.574 6.215 1.00 86.25 97 ARG A C 1
ATOM 769 O O . ARG A 1 97 ? 4.386 -9.754 6.112 1.00 86.25 97 ARG A O 1
ATOM 776 N N . LYS A 1 98 ? 5.990 -8.217 6.488 1.00 83.62 98 LYS A N 1
ATOM 777 C CA . LYS A 1 98 ? 7.096 -9.163 6.708 1.00 83.62 98 LYS A CA 1
ATOM 778 C C . LYS A 1 98 ? 6.896 -10.005 7.973 1.00 83.62 98 LYS A C 1
ATOM 780 O O . LYS A 1 98 ? 7.074 -11.222 7.911 1.00 83.62 98 LYS A O 1
ATOM 785 N N . GLU A 1 99 ? 6.508 -9.388 9.087 1.00 85.50 99 GLU A N 1
ATOM 786 C CA . GLU A 1 99 ? 6.246 -10.065 10.371 1.00 85.50 99 GLU A CA 1
ATOM 787 C C . GLU A 1 99 ? 5.135 -11.111 10.255 1.00 85.50 99 GLU A C 1
ATOM 789 O O . GLU A 1 99 ? 5.293 -12.247 10.704 1.00 85.50 99 GLU A O 1
ATOM 794 N N . LEU A 1 100 ? 4.047 -10.766 9.562 1.00 82.81 100 LEU A N 1
ATOM 795 C CA . LEU A 1 100 ? 2.921 -11.669 9.312 1.00 82.81 100 LEU A CA 1
ATOM 796 C C . LEU A 1 100 ? 3.192 -12.697 8.208 1.00 82.81 100 LEU A C 1
ATOM 798 O O . LEU A 1 100 ? 2.286 -13.437 7.823 1.00 82.81 100 LEU A O 1
ATOM 802 N N . LYS A 1 101 ? 4.430 -12.764 7.696 1.00 82.31 101 LYS A N 1
ATOM 803 C CA . LYS A 1 101 ? 4.846 -13.669 6.615 1.00 82.31 101 LYS A CA 1
ATOM 804 C C . LYS A 1 101 ? 3.908 -13.584 5.407 1.00 82.31 101 LYS A C 1
ATOM 806 O O . LYS A 1 101 ? 3.697 -14.582 4.717 1.00 82.31 101 LYS A O 1
ATOM 811 N N . LEU A 1 102 ? 3.368 -12.393 5.141 1.00 78.88 102 LEU A N 1
ATOM 812 C CA . LEU A 1 102 ? 2.607 -12.106 3.933 1.00 78.88 102 LEU A CA 1
ATOM 813 C C . LEU A 1 102 ? 3.619 -12.032 2.788 1.00 78.88 102 LEU A C 1
ATOM 815 O O . LEU A 1 102 ? 4.198 -10.989 2.490 1.00 78.88 102 LEU A O 1
ATOM 819 N N . ARG A 1 103 ? 3.912 -13.210 2.232 1.00 64.19 103 ARG A N 1
ATOM 820 C CA . ARG A 1 103 ? 4.962 -13.439 1.239 1.00 64.19 103 ARG A CA 1
ATOM 821 C C . ARG A 1 103 ? 4.581 -12.993 -0.158 1.00 64.19 103 ARG A C 1
ATOM 823 O O . ARG A 1 103 ? 5.399 -13.235 -1.039 1.00 64.19 103 ARG A O 1
ATOM 830 N N . ASP A 1 104 ? 3.405 -12.400 -0.392 1.00 67.94 104 ASP A N 1
ATOM 831 C CA . ASP A 1 104 ? 3.069 -12.079 -1.775 1.00 67.94 104 ASP A CA 1
ATOM 832 C C . ASP A 1 104 ? 4.110 -11.097 -2.314 1.00 67.94 104 ASP A C 1
ATOM 834 O O . ASP A 1 104 ? 4.239 -9.997 -1.750 1.00 67.94 104 ASP A O 1
ATOM 838 N N . PRO A 1 105 ? 4.914 -11.507 -3.312 1.00 66.75 105 PRO A N 1
ATOM 839 C CA . PRO A 1 105 ? 6.069 -10.733 -3.698 1.00 66.75 105 PRO A CA 1
ATOM 840 C C . PRO A 1 105 ? 5.572 -9.619 -4.604 1.00 66.75 105 PRO A C 1
ATOM 842 O O . PRO A 1 105 ? 5.198 -9.841 -5.751 1.00 66.75 105 PRO A O 1
ATOM 845 N N . TRP A 1 106 ? 5.544 -8.404 -4.077 1.00 73.12 106 TRP A N 1
ATOM 846 C CA . TRP A 1 106 ? 5.468 -7.229 -4.924 1.00 73.12 106 TRP A CA 1
ATOM 847 C C . TRP A 1 106 ? 6.832 -7.039 -5.566 1.00 73.12 106 TRP A C 1
ATOM 849 O O . TRP A 1 106 ? 7.833 -6.820 -4.878 1.00 73.12 106 TRP A O 1
ATOM 859 N N . LEU A 1 107 ? 6.878 -7.169 -6.886 1.00 77.88 107 LEU A N 1
ATOM 860 C CA . LEU A 1 107 ? 8.097 -6.949 -7.645 1.00 77.88 107 LEU A CA 1
ATOM 861 C C . LEU A 1 107 ? 8.112 -5.491 -8.100 1.00 77.88 107 LEU A C 1
ATOM 863 O O . LEU A 1 107 ? 7.333 -5.083 -8.958 1.00 77.88 107 LEU A O 1
ATOM 867 N N . PHE A 1 108 ? 9.001 -4.703 -7.506 1.00 81.00 108 PHE A N 1
ATOM 868 C CA . PHE A 1 108 ? 9.222 -3.321 -7.910 1.00 81.00 108 PHE A CA 1
ATOM 869 C C . PHE A 1 108 ? 10.152 -3.299 -9.124 1.00 81.00 108 PHE A C 1
ATOM 871 O O . PHE A 1 108 ? 11.287 -3.768 -9.059 1.00 81.00 108 PHE A O 1
ATOM 878 N N . VAL A 1 109 ? 9.667 -2.752 -10.232 1.00 83.62 109 VAL A N 1
ATOM 879 C CA . VAL A 1 109 ? 10.377 -2.653 -11.505 1.00 83.62 109 VAL A CA 1
ATOM 880 C C . VAL A 1 109 ? 10.607 -1.195 -11.844 1.00 83.62 109 VAL A C 1
ATOM 882 O O . VAL A 1 109 ? 9.696 -0.367 -11.815 1.00 83.62 109 VAL A O 1
ATOM 885 N N . PHE A 1 110 ? 11.845 -0.891 -12.205 1.00 85.94 110 PHE A N 1
ATOM 886 C CA . PHE A 1 110 ? 12.213 0.394 -12.766 1.00 85.94 110 PHE A CA 1
ATOM 887 C C . PHE A 1 110 ? 12.058 0.330 -14.286 1.00 85.94 110 PHE A C 1
ATOM 889 O O . PHE A 1 110 ? 12.873 -0.283 -14.977 1.00 85.94 110 PHE A O 1
ATOM 896 N N . ALA A 1 111 ? 10.981 0.913 -14.808 1.00 84.50 111 ALA A N 1
ATOM 897 C CA . ALA A 1 111 ? 10.670 0.876 -16.229 1.00 84.50 111 ALA A CA 1
ATOM 898 C C . ALA A 1 111 ? 11.158 2.154 -16.922 1.00 84.50 111 ALA A C 1
ATOM 900 O O . ALA A 1 111 ? 10.792 3.269 -16.544 1.00 84.50 111 ALA A O 1
ATOM 901 N N . PHE A 1 112 ? 11.959 1.984 -17.975 1.00 85.75 112 PHE A N 1
ATOM 902 C CA . PHE A 1 112 ? 12.405 3.068 -18.846 1.00 85.75 112 PHE A CA 1
ATOM 903 C C . PHE A 1 112 ? 11.735 2.960 -20.215 1.00 85.75 112 PHE A C 1
ATOM 905 O O . PHE A 1 112 ? 11.952 2.003 -20.963 1.00 85.75 112 PHE A O 1
ATOM 912 N N . HIS A 1 113 ? 10.932 3.961 -20.560 1.00 84.81 113 HIS A N 1
ATOM 913 C CA . HIS A 1 113 ? 10.239 4.009 -21.836 1.00 84.81 113 HIS A CA 1
ATOM 914 C C . HIS A 1 113 ? 11.104 4.709 -22.892 1.00 84.81 113 HIS A C 1
ATOM 916 O O . HIS A 1 113 ? 11.147 5.939 -22.971 1.00 84.81 113 HIS A O 1
ATOM 922 N N . LYS A 1 114 ? 11.771 3.916 -23.741 1.00 82.25 114 LYS A N 1
ATOM 923 C CA . LYS A 1 114 ? 12.767 4.397 -24.719 1.00 82.25 114 LYS A CA 1
ATOM 924 C C . LYS A 1 114 ? 12.249 5.499 -25.653 1.00 82.25 114 LYS A C 1
ATOM 926 O O . LYS A 1 114 ? 12.987 6.427 -25.947 1.00 82.25 114 LYS A O 1
ATOM 931 N N . CYS A 1 115 ? 10.989 5.427 -26.090 1.00 81.62 115 CYS A N 1
ATOM 932 C CA . CYS A 1 115 ? 10.429 6.392 -27.047 1.00 81.62 115 CYS A CA 1
ATOM 933 C C . CYS A 1 115 ? 10.005 7.723 -26.412 1.00 81.62 115 CYS A C 1
ATOM 935 O O . CYS A 1 115 ? 9.907 8.722 -27.111 1.00 81.62 115 CYS A O 1
ATOM 937 N N . THR A 1 116 ? 9.719 7.745 -25.108 1.00 84.88 116 THR A N 1
ATOM 938 C CA . THR A 1 116 ? 9.237 8.958 -24.415 1.00 84.88 116 THR A CA 1
ATOM 939 C C . THR A 1 116 ? 10.264 9.517 -23.437 1.00 84.88 116 THR A C 1
ATOM 941 O O . THR A 1 116 ? 10.013 10.552 -22.829 1.00 84.88 116 THR A O 1
ATOM 944 N N . GLY A 1 117 ? 11.390 8.819 -23.239 1.00 84.69 117 GLY A N 1
ATOM 945 C CA . GLY A 1 117 ? 12.399 9.148 -22.233 1.00 84.69 117 GLY A CA 1
ATOM 946 C C . GLY A 1 117 ? 11.880 9.073 -20.794 1.00 84.69 117 GLY A C 1
ATOM 947 O O . GLY A 1 117 ? 12.567 9.509 -19.874 1.00 84.69 117 GLY A O 1
ATOM 948 N N . ARG A 1 118 ? 10.662 8.555 -20.577 1.00 81.06 118 ARG A N 1
ATOM 949 C CA . ARG A 1 118 ? 10.034 8.533 -19.256 1.00 81.06 118 ARG A CA 1
ATOM 950 C C . ARG A 1 118 ? 10.556 7.369 -18.436 1.00 81.06 118 ARG A C 1
ATOM 952 O O . ARG A 1 118 ? 10.567 6.224 -18.884 1.00 81.06 118 ARG A O 1
ATOM 959 N N . ILE A 1 119 ? 10.922 7.687 -17.207 1.00 84.00 119 ILE A N 1
ATOM 960 C CA . ILE A 1 119 ? 11.227 6.728 -16.159 1.00 84.00 119 ILE A CA 1
ATOM 961 C C . ILE A 1 119 ? 9.996 6.629 -15.265 1.00 84.00 119 ILE A C 1
ATOM 963 O O . ILE A 1 119 ? 9.457 7.653 -14.840 1.00 84.00 119 ILE A O 1
ATOM 967 N N . GLN A 1 120 ? 9.558 5.410 -14.974 1.00 85.62 120 GLN A N 1
ATOM 968 C CA . GLN A 1 120 ? 8.469 5.166 -14.037 1.00 85.62 120 GLN A CA 1
ATOM 969 C C . GLN A 1 120 ? 8.744 3.929 -13.189 1.00 85.62 120 GLN A C 1
ATOM 971 O O . GLN A 1 120 ? 9.286 2.931 -13.662 1.00 85.62 120 GLN A O 1
ATOM 976 N N . TRP A 1 121 ? 8.338 3.998 -11.927 1.00 84.44 121 TRP A N 1
ATOM 977 C CA . TRP A 1 121 ? 8.306 2.839 -11.051 1.00 84.44 121 TRP A CA 1
ATOM 978 C C . TRP A 1 121 ? 7.008 2.075 -11.279 1.00 84.44 121 TRP A C 1
ATOM 980 O O . TRP A 1 121 ? 5.925 2.663 -11.304 1.00 84.44 121 TRP A O 1
ATOM 990 N N . GLN A 1 122 ? 7.119 0.764 -11.435 1.00 85.00 122 GLN A N 1
ATOM 991 C CA . GLN A 1 122 ? 5.988 -0.143 -11.558 1.00 85.00 122 GLN A CA 1
ATOM 992 C C . GLN A 1 122 ? 6.083 -1.217 -10.480 1.00 85.00 122 GLN A C 1
ATOM 994 O O . GLN A 1 122 ? 7.173 -1.608 -10.077 1.00 85.00 122 GLN A O 1
ATOM 999 N N . VAL A 1 123 ? 4.941 -1.685 -10.001 1.00 83.94 123 VAL A N 1
ATOM 1000 C CA . VAL A 1 123 ? 4.815 -2.819 -9.092 1.00 83.94 123 VAL A CA 1
ATOM 1001 C C . VAL A 1 123 ? 4.051 -3.893 -9.827 1.00 83.94 123 VAL A C 1
ATOM 1003 O O . VAL A 1 123 ? 2.941 -3.646 -10.290 1.00 83.94 123 VAL A O 1
ATOM 1006 N N . LEU A 1 124 ? 4.643 -5.072 -9.937 1.00 81.38 124 LEU A N 1
ATOM 1007 C CA . LEU A 1 124 ? 3.922 -6.268 -10.330 1.00 81.38 124 LEU A CA 1
ATOM 1008 C C . LEU A 1 124 ? 3.413 -6.946 -9.062 1.00 81.38 124 LEU A C 1
ATOM 1010 O O . LEU A 1 124 ? 4.206 -7.402 -8.230 1.00 81.38 124 LEU A O 1
ATOM 1014 N N . ASP A 1 125 ? 2.094 -6.993 -8.922 1.00 78.00 125 ASP A N 1
ATOM 1015 C CA . ASP A 1 125 ? 1.437 -7.822 -7.925 1.00 78.00 125 ASP A CA 1
ATOM 1016 C C . ASP A 1 125 ? 1.345 -9.253 -8.463 1.00 78.00 125 ASP A C 1
ATOM 1018 O O . ASP A 1 125 ? 0.638 -9.523 -9.431 1.00 78.00 125 ASP A O 1
ATOM 1022 N N . LEU A 1 126 ? 2.075 -10.180 -7.846 1.00 70.56 126 LEU A N 1
ATOM 1023 C CA . LEU A 1 126 ? 2.083 -11.588 -8.246 1.00 70.56 126 LEU A CA 1
ATOM 1024 C C . LEU A 1 126 ? 0.851 -12.373 -7.772 1.00 70.56 126 LEU A C 1
ATOM 1026 O O . LEU A 1 126 ? 0.679 -13.512 -8.195 1.00 70.56 126 LEU A O 1
ATOM 1030 N N . THR A 1 127 ? -0.005 -11.806 -6.913 1.00 69.62 127 THR A N 1
ATOM 1031 C CA . THR A 1 127 ? -1.269 -12.464 -6.522 1.00 69.62 127 THR A CA 1
ATOM 1032 C C . THR A 1 127 ? -2.333 -12.316 -7.596 1.00 69.62 127 THR A C 1
ATOM 1034 O O . THR A 1 127 ? -2.991 -13.286 -7.963 1.00 69.62 127 THR A O 1
ATOM 1037 N N . HIS A 1 128 ? -2.460 -11.101 -8.124 1.00 71.62 128 HIS A N 1
ATOM 1038 C CA . HIS A 1 128 ? -3.432 -10.743 -9.151 1.00 71.62 128 HIS A CA 1
ATOM 1039 C C . HIS A 1 128 ? -2.819 -10.726 -10.561 1.00 71.62 128 HIS A C 1
ATOM 1041 O O . HIS A 1 128 ? -3.540 -10.526 -11.536 1.00 71.62 128 HIS A O 1
ATOM 1047 N N . PHE A 1 129 ? -1.501 -10.937 -10.673 1.00 75.75 129 PHE A N 1
ATOM 1048 C CA . PHE A 1 129 ? -0.722 -10.824 -11.912 1.00 75.75 129 PHE A CA 1
ATOM 1049 C C . PHE A 1 129 ? -0.974 -9.502 -12.654 1.00 75.75 129 PHE A C 1
ATOM 1051 O O . PHE A 1 129 ? -1.111 -9.464 -13.878 1.00 75.75 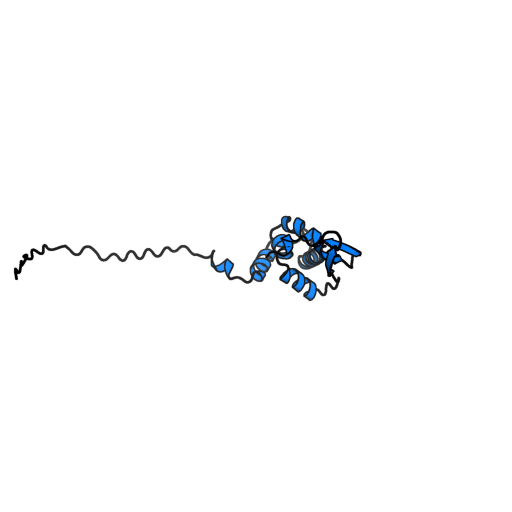129 PHE A O 1
ATOM 1058 N N . SER A 1 130 ? -1.024 -8.402 -11.903 1.00 79.56 130 SER A N 1
ATOM 1059 C CA . SER A 1 130 ? -1.351 -7.068 -12.406 1.00 79.56 130 SER A CA 1
ATOM 1060 C C . SER A 1 130 ? -0.201 -6.085 -12.215 1.00 79.56 130 SER A C 1
ATOM 1062 O O . SER A 1 130 ? 0.536 -6.128 -11.229 1.00 79.56 130 SER A O 1
ATOM 1064 N N . TRP A 1 131 ? -0.049 -5.188 -13.190 1.00 82.50 131 TRP A N 1
ATOM 1065 C CA . TRP A 1 131 ? 0.930 -4.107 -13.152 1.00 82.50 131 TRP A CA 1
ATOM 1066 C C . TRP A 1 131 ? 0.300 -2.825 -12.632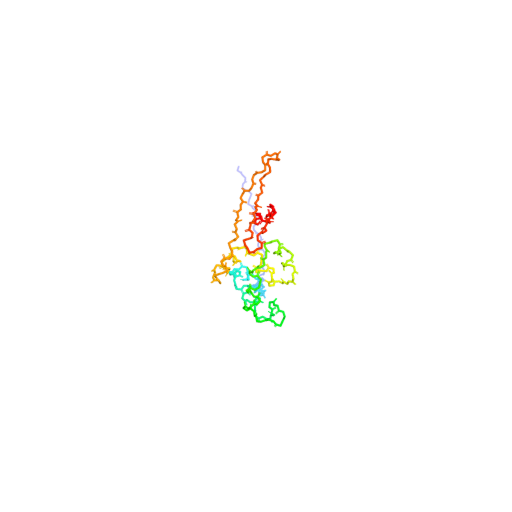 1.00 82.50 131 TRP A C 1
ATOM 1068 O O . TRP A 1 131 ? -0.741 -2.387 -13.121 1.00 82.50 131 TRP A O 1
ATOM 1078 N N . HIS A 1 132 ? 1.001 -2.185 -11.708 1.00 80.81 132 HIS A N 1
ATOM 1079 C CA . HIS A 1 132 ? 0.548 -0.981 -11.037 1.00 80.81 132 HIS A CA 1
ATOM 1080 C C . HIS A 1 132 ? 1.635 0.081 -11.117 1.00 80.81 132 HIS A C 1
ATOM 1082 O O . HIS A 1 132 ? 2.786 -0.160 -10.759 1.00 80.81 132 HIS A O 1
ATOM 1088 N N . THR A 1 133 ? 1.300 1.269 -11.604 1.00 82.38 133 THR A N 1
ATOM 1089 C CA . THR A 1 133 ? 2.269 2.365 -11.678 1.00 82.38 133 THR A CA 1
ATOM 1090 C C . THR A 1 133 ? 2.346 3.053 -10.322 1.00 82.38 133 THR A C 1
ATOM 1092 O O . THR A 1 133 ? 1.322 3.463 -9.779 1.00 82.38 133 THR A O 1
ATOM 1095 N N . ILE A 1 134 ? 3.551 3.227 -9.778 1.00 74.44 134 ILE A N 1
ATOM 1096 C CA . ILE A 1 134 ? 3.747 4.077 -8.602 1.00 74.44 134 ILE A CA 1
ATOM 1097 C C . ILE A 1 134 ? 3.793 5.519 -9.110 1.00 74.44 134 ILE A C 1
ATOM 1099 O O . ILE A 1 134 ? 4.728 5.873 -9.838 1.00 74.44 134 ILE A O 1
ATOM 1103 N N . PRO A 1 135 ? 2.811 6.368 -8.766 1.00 66.56 135 PRO A N 1
ATOM 1104 C CA . PRO A 1 135 ? 2.837 7.749 -9.209 1.00 66.56 135 PRO A CA 1
ATOM 1105 C C . PRO A 1 135 ? 4.047 8.451 -8.574 1.00 66.56 135 PRO A C 1
ATOM 1107 O O . PRO A 1 135 ? 4.364 8.238 -7.403 1.00 66.56 135 PRO A O 1
ATOM 1110 N N . GLY A 1 136 ? 4.763 9.266 -9.356 1.00 63.47 136 GLY A N 1
ATOM 1111 C CA . GLY A 1 136 ? 6.033 9.874 -8.930 1.00 63.47 136 GLY A CA 1
ATOM 1112 C C . GLY A 1 136 ? 5.920 10.759 -7.681 1.00 63.47 136 GLY A C 1
ATOM 1113 O O . GLY A 1 136 ? 6.897 10.928 -6.957 1.00 63.47 136 GLY A O 1
ATOM 1114 N N . ASN A 1 137 ? 4.716 11.252 -7.377 1.00 58.19 137 ASN A N 1
ATOM 1115 C CA . ASN A 1 137 ? 4.413 12.001 -6.155 1.00 58.19 137 ASN A CA 1
ATOM 1116 C C . ASN A 1 137 ? 4.412 11.132 -4.883 1.00 58.19 137 ASN A C 1
ATOM 1118 O O . ASN A 1 137 ? 4.535 11.669 -3.791 1.00 58.19 137 ASN A O 1
ATOM 1122 N N . ALA A 1 138 ? 4.301 9.804 -4.991 1.00 50.16 138 ALA A N 1
ATOM 1123 C CA . ALA A 1 138 ? 4.336 8.901 -3.843 1.00 50.16 138 ALA A CA 1
ATOM 1124 C C . ALA A 1 138 ? 5.766 8.642 -3.328 1.00 50.16 138 ALA A C 1
ATOM 1126 O O . ALA A 1 138 ? 5.923 7.961 -2.315 1.00 50.16 138 ALA A O 1
ATOM 1127 N N . LEU A 1 139 ? 6.803 9.119 -4.022 1.00 47.34 139 LEU A N 1
ATOM 1128 C CA . LEU A 1 139 ? 8.215 8.946 -3.649 1.00 47.34 139 LEU A CA 1
ATOM 1129 C C . LEU A 1 139 ? 8.854 10.217 -3.070 1.00 47.34 139 LEU A C 1
ATOM 1131 O O . LEU A 1 139 ? 10.018 10.176 -2.682 1.00 47.34 139 LEU A O 1
ATOM 1135 N N . GLN A 1 140 ? 8.112 11.323 -2.997 1.00 40.16 140 GLN A N 1
ATOM 1136 C CA . GLN A 1 140 ? 8.523 12.502 -2.238 1.00 40.16 140 GLN A CA 1
ATOM 1137 C C . GLN A 1 140 ? 7.952 12.362 -0.827 1.00 40.16 140 GLN A C 1
ATOM 1139 O O . GLN A 1 140 ? 6.739 12.237 -0.663 1.00 40.16 140 GLN A O 1
ATOM 1144 N N . GLY A 1 141 ? 8.862 12.225 0.140 1.00 37.28 141 GLY A N 1
ATOM 1145 C CA . GLY A 1 141 ? 8.556 12.088 1.565 1.00 37.28 141 GLY A CA 1
ATOM 1146 C C . GLY A 1 141 ? 7.920 13.327 2.169 1.00 37.28 141 GLY A C 1
ATOM 1147 O O . GLY A 1 141 ? 8.049 14.417 1.568 1.00 37.28 141 GLY A O 1
#

Organism: Liquidambar formosana (NCBI:txid63359)

Foldseek 3Di:
DDDDDDDDDDDDDDDDDDDPPPPPPPPPPPVVVVVVDDVVVVLVVVPPPDALDPPDHNVVSLVVLLPDDLVVLVVQLVPDVNSVSQSVDPVNSVVVCVVVVVVQDFDWDFDQDPVPRDTWIWTQGPVVRDIDTDPPVSPPD

pLDDT: mean 70.55, std 17.26, range [37.28, 91.25]

Secondary structure (DSSP, 8-state):
------------------------------SSSGGGS-HHHHHHHHTTTS-SSTTS-HHHHHHHHHTS-HHHHHHHTTS-HHHHHHHH-HHHHHHHHHHTT----EEEEEEEETTTTEEEEEEEETTTTEEEEE-GGGG--

Sequence (141 aa):
MQRVRISSHQTPVHKLGDSQMTLSPKFRLAVMQLSLLDPSLELELSLRGEPLIPGLPDDVALNCLLRLPVESHAPCRAVCKRWHLLLGNKERFFTRRKELKLRDPWLFVFAFHKCTGRIQWQVLDLTHFSWHTIPGNALQG

Radius of gyration: 31.28 Å; chains: 1; bounding box: 59×87×75 Å

InterPro domains:
  IPR001810 F-box domain [PF00646] (54-93)
  IPR001810 F-box domain [SM00256] (56-96)
  IPR036047 F-box-like domain superfamily [SSF81383] (51-129)